Protein AF-A0A0W7TVJ6-F1 (afdb_monomer)

Mean predicted aligned error: 3.58 Å

Solvent-accessible surface area (backbone atoms only — not comparable to full-atom values): 3230 Å² total; per-residue (Å²): 110,44,58,62,62,19,52,47,56,36,52,77,73,40,39,57,84,36,67,68,43,44,53,52,17,60,77,67,74,46,60,37,63,60,54,25,66,67,43,44,66,59,37,49,54,51,24,54,50,38,31,52,51,38,53,73,76,75,106

Secondary structure (DSSP, 8-state):
-HHHHHHHHHHHHH-TTSHHHHHHHHHTTS-HHHHHHHHHHHHHHHHHHHHHHHHHHH-

Organism: NCBI:txid1550024

Foldseek 3Di:
DQLVVLVVQLCVPLPLPDPVLVVVCVVVVHRSVVVNVVCNVVSVVSSVVSSVVCVVPPD

Sequence (59 aa):
MGAFLAAERIQGCGDPTNTQNVWTANFAEVDVNTITKKLLPYLWVIAVFGVVLSAFLYF

pLDDT: mean 90.74, std 4.89, range [67.5, 96.19]

Structure (mmCIF, N/CA/C/O backbone):
data_AF-A0A0W7TVJ6-F1
#
_entry.id   AF-A0A0W7TVJ6-F1
#
loop_
_atom_site.group_PDB
_atom_site.id
_atom_site.type_symbol
_atom_site.label_atom_id
_atom_site.label_alt_id
_atom_site.label_comp_id
_atom_site.label_asym_id
_atom_site.label_entity_id
_atom_site.label_seq_id
_atom_site.pdbx_PDB_ins_code
_atom_site.Cartn_x
_atom_site.Cartn_y
_atom_site.Cartn_z
_atom_site.occupancy
_atom_site.B_iso_or_equiv
_atom_site.auth_seq_id
_atom_site.auth_comp_id
_atom_site.auth_asym_id
_atom_site.auth_atom_id
_atom_site.pdbx_PDB_model_num
ATOM 1 N N . MET A 1 1 ? 14.886 2.706 -12.074 1.00 77.06 1 MET A N 1
ATOM 2 C CA . MET A 1 1 ? 14.241 3.444 -10.960 1.00 77.06 1 MET A CA 1
ATOM 3 C C . MET A 1 1 ? 12.719 3.280 -10.911 1.00 77.06 1 MET A C 1
ATOM 5 O O . MET A 1 1 ? 12.183 3.245 -9.814 1.00 77.06 1 MET A O 1
ATOM 9 N N . GLY A 1 2 ? 12.014 3.166 -12.047 1.00 83.00 2 GLY A N 1
AT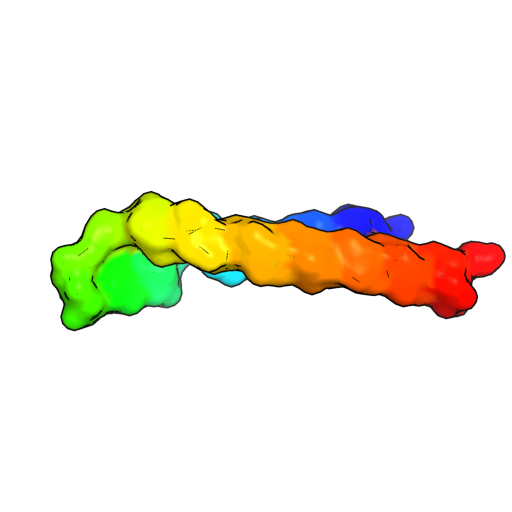OM 10 C CA . GLY A 1 2 ? 10.541 3.152 -12.075 1.00 83.00 2 GLY A CA 1
ATOM 11 C C . GLY A 1 2 ? 9.866 2.084 -11.214 1.00 83.00 2 GLY A C 1
ATOM 12 O O . GLY A 1 2 ? 8.900 2.388 -10.525 1.00 83.00 2 GLY A O 1
ATOM 13 N N . ALA A 1 3 ? 10.420 0.869 -11.159 1.00 84.44 3 ALA A N 1
ATOM 14 C CA . ALA A 1 3 ? 9.892 -0.183 -10.291 1.00 84.44 3 ALA A CA 1
ATOM 15 C C . ALA A 1 3 ? 9.987 0.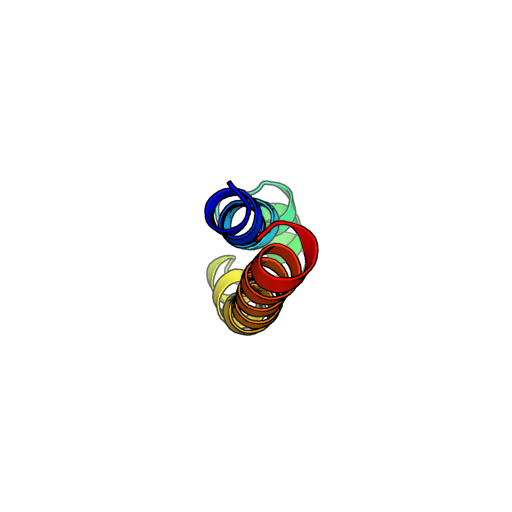156 -8.791 1.00 84.44 3 ALA A C 1
ATOM 17 O O . ALA A 1 3 ? 9.052 -0.113 -8.044 1.00 84.44 3 ALA 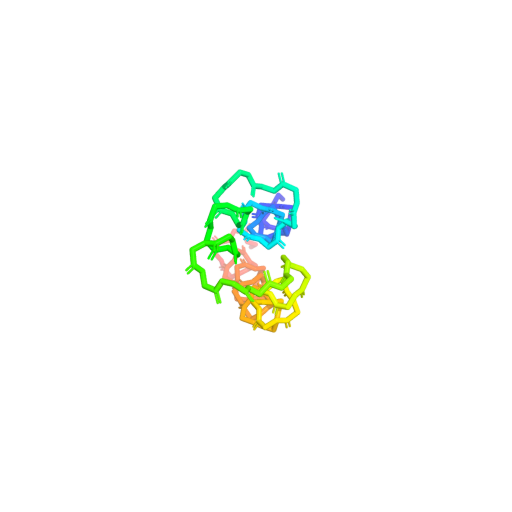A O 1
ATOM 18 N N . PHE A 1 4 ? 11.074 0.803 -8.355 1.00 87.00 4 PHE A N 1
ATOM 19 C CA . PHE A 1 4 ? 11.227 1.258 -6.968 1.00 87.00 4 PHE A CA 1
ATOM 20 C C . PHE A 1 4 ? 10.217 2.357 -6.619 1.00 87.00 4 PHE A C 1
ATOM 22 O O . PHE A 1 4 ? 9.555 2.275 -5.588 1.00 87.00 4 PHE A O 1
ATOM 29 N N . LEU A 1 5 ? 10.043 3.341 -7.507 1.00 87.44 5 LEU A N 1
ATOM 30 C CA . LEU A 1 5 ? 9.085 4.437 -7.314 1.00 87.44 5 LEU A CA 1
ATOM 31 C C . LEU A 1 5 ? 7.627 3.951 -7.335 1.00 87.44 5 LEU A C 1
ATOM 33 O O . LEU A 1 5 ? 6.777 4.496 -6.632 1.00 87.44 5 LEU A O 1
ATOM 37 N N . ALA A 1 6 ? 7.327 2.919 -8.126 1.00 87.56 6 ALA A N 1
ATOM 38 C CA . ALA A 1 6 ? 6.010 2.292 -8.152 1.00 87.56 6 ALA A CA 1
ATOM 39 C C . ALA A 1 6 ? 5.721 1.508 -6.860 1.00 87.56 6 ALA A C 1
ATOM 41 O O . ALA A 1 6 ? 4.610 1.582 -6.336 1.00 87.56 6 ALA A O 1
ATOM 42 N N . ALA A 1 7 ? 6.717 0.805 -6.310 1.00 86.94 7 ALA A N 1
ATOM 43 C CA . ALA A 1 7 ? 6.581 0.071 -5.052 1.00 86.94 7 ALA A CA 1
ATOM 44 C C . ALA A 1 7 ? 6.390 0.998 -3.836 1.00 86.94 7 ALA A C 1
ATOM 46 O O . ALA A 1 7 ? 5.601 0.680 -2.946 1.00 86.94 7 ALA A O 1
ATOM 47 N N . GLU A 1 8 ? 7.030 2.173 -3.822 1.00 89.50 8 GLU A N 1
ATOM 48 C CA . GLU A 1 8 ? 6.855 3.196 -2.775 1.00 89.50 8 GLU A CA 1
ATOM 49 C C . GLU A 1 8 ? 5.378 3.591 -2.585 1.00 89.50 8 GLU A C 1
ATOM 51 O O . GLU A 1 8 ? 4.923 3.817 -1.463 1.00 89.50 8 GLU A O 1
ATOM 56 N N . ARG A 1 9 ? 4.585 3.604 -3.667 1.00 86.19 9 ARG A N 1
ATOM 57 C CA . ARG A 1 9 ? 3.151 3.948 -3.612 1.00 86.19 9 ARG A CA 1
ATOM 58 C C . ARG A 1 9 ? 2.334 2.965 -2.782 1.00 86.19 9 ARG A C 1
ATOM 60 O O . ARG A 1 9 ? 1.318 3.357 -2.212 1.00 86.19 9 ARG A O 1
ATOM 67 N N . ILE A 1 10 ? 2.789 1.718 -2.674 1.00 88.00 10 ILE A N 1
ATOM 68 C CA . ILE A 1 10 ? 2.161 0.717 -1.811 1.00 88.00 10 ILE A CA 1
ATOM 69 C C . ILE A 1 10 ? 2.418 1.063 -0.340 1.00 88.00 10 ILE A C 1
ATOM 71 O O . ILE A 1 10 ? 1.485 1.019 0.457 1.00 88.00 10 ILE A O 1
ATOM 75 N N . GLN A 1 11 ? 3.647 1.447 0.022 1.00 85.25 11 GLN A N 1
ATO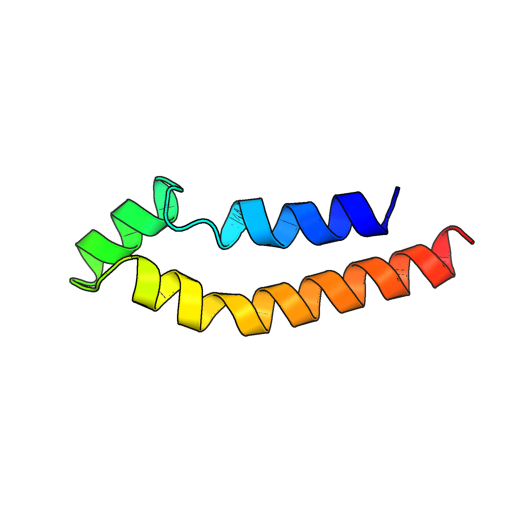M 76 C CA . GLN A 1 11 ? 3.980 1.835 1.397 1.00 85.25 11 GLN A CA 1
ATOM 77 C C . GLN A 1 11 ? 3.298 3.141 1.809 1.00 85.25 11 GLN A C 1
ATOM 79 O O . GLN A 1 11 ? 2.684 3.187 2.869 1.00 85.25 11 GLN A O 1
ATOM 84 N N . GLY A 1 12 ? 3.343 4.175 0.963 1.00 85.31 12 GLY A N 1
ATOM 85 C CA . GLY A 1 12 ? 2.820 5.496 1.321 1.00 85.31 12 GLY A CA 1
ATOM 86 C C . GLY A 1 12 ? 1.345 5.477 1.737 1.00 85.31 12 GLY A C 1
ATOM 87 O O . GLY A 1 12 ? 0.978 6.082 2.742 1.00 85.31 12 GLY A O 1
ATOM 88 N N . CYS A 1 13 ? 0.502 4.746 1.001 1.00 83.88 13 CYS A N 1
ATOM 89 C CA . CYS A 1 13 ? -0.940 4.692 1.265 1.00 83.88 13 CYS A CA 1
ATOM 90 C C . CYS A 1 13 ? -1.391 3.434 2.024 1.00 83.88 13 CYS A C 1
ATOM 92 O O . CYS A 1 13 ? -2.391 3.478 2.736 1.00 83.88 13 CYS A O 1
ATOM 94 N N . GLY A 1 14 ? -0.705 2.302 1.851 1.00 86.31 14 GLY A N 1
ATOM 95 C CA . GLY A 1 14 ? -1.142 0.999 2.362 1.00 86.31 14 GLY A CA 1
ATOM 96 C C . GLY A 1 14 ? -0.653 0.651 3.760 1.00 86.31 14 GLY A C 1
ATOM 97 O O . GLY A 1 14 ? -1.195 -0.276 4.366 1.00 86.31 14 GLY A O 1
ATOM 98 N N . ASP A 1 15 ? 0.351 1.363 4.272 1.00 90.81 15 ASP A N 1
ATOM 99 C CA . ASP A 1 15 ? 0.965 1.042 5.555 1.00 90.81 15 ASP A CA 1
ATOM 100 C C . ASP A 1 15 ? -0.040 1.199 6.716 1.00 90.81 15 ASP A C 1
ATOM 102 O O . ASP A 1 15 ? -0.590 2.291 6.916 1.00 90.81 15 ASP A O 1
ATOM 106 N N . PRO A 1 16 ? -0.301 0.132 7.495 1.00 87.75 16 PRO A N 1
ATOM 107 C CA . PRO A 1 16 ? -1.161 0.215 8.671 1.00 87.75 16 PRO A CA 1
ATOM 108 C C . PRO A 1 16 ? -0.589 1.113 9.778 1.00 87.75 16 PRO A C 1
ATOM 110 O O . PRO A 1 16 ? -1.332 1.526 10.661 1.00 87.75 16 PRO A O 1
ATOM 113 N N . THR A 1 17 ? 0.704 1.442 9.756 1.00 90.00 17 THR A N 1
ATOM 114 C CA . THR A 1 17 ? 1.308 2.354 10.741 1.00 90.00 17 THR A CA 1
ATOM 115 C C . THR A 1 17 ? 1.190 3.833 10.358 1.00 90.00 17 THR A C 1
ATOM 117 O O . THR A 1 17 ? 1.533 4.707 11.153 1.00 90.00 17 THR A O 1
ATOM 120 N N . ASN A 1 18 ? 0.641 4.139 9.175 1.00 90.69 18 ASN A N 1
ATOM 121 C CA . ASN A 1 18 ? 0.410 5.512 8.742 1.00 90.69 18 ASN A CA 1
ATOM 122 C C . ASN A 1 18 ? -0.679 6.182 9.601 1.00 90.69 18 ASN A C 1
ATOM 124 O O . ASN A 1 18 ? -1.808 5.693 9.691 1.00 90.69 18 ASN A O 1
ATOM 128 N N . THR A 1 19 ? -0.363 7.350 10.171 1.00 93.38 19 THR A N 1
ATOM 129 C CA . THR A 1 19 ? -1.273 8.182 10.973 1.00 93.38 19 THR A CA 1
ATOM 130 C C . THR A 1 19 ? -2.636 8.396 10.308 1.00 93.38 19 THR A C 1
ATOM 132 O O . THR A 1 19 ? -3.663 8.320 10.979 1.00 93.38 19 THR A O 1
ATOM 135 N N . GLN A 1 20 ? -2.674 8.595 8.986 1.00 92.19 20 GLN A N 1
ATOM 136 C CA . GLN A 1 20 ? -3.925 8.732 8.238 1.00 92.19 20 GLN A CA 1
ATOM 137 C C . GLN A 1 20 ? -4.801 7.475 8.352 1.00 92.19 20 GLN A C 1
ATOM 139 O O . GLN A 1 20 ? -6.008 7.577 8.588 1.00 92.19 20 GLN A O 1
ATOM 144 N N . ASN A 1 21 ? -4.207 6.291 8.196 1.00 91.88 21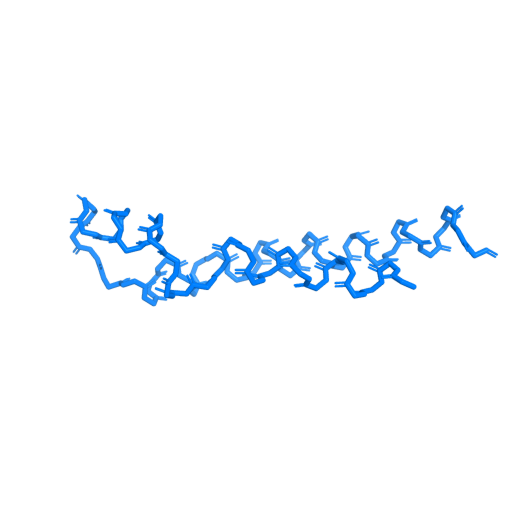 ASN A N 1
ATOM 145 C CA . ASN A 1 21 ? -4.926 5.020 8.272 1.00 91.88 21 ASN A CA 1
ATOM 146 C C . ASN A 1 21 ? -5.391 4.739 9.703 1.00 91.88 21 ASN A C 1
ATOM 148 O O . ASN A 1 21 ? -6.520 4.290 9.889 1.00 91.88 21 ASN A O 1
ATOM 152 N N . VAL A 1 22 ? -4.582 5.089 10.708 1.00 93.94 22 VAL A N 1
ATOM 153 C CA . VAL A 1 22 ? -4.957 4.990 12.128 1.00 93.94 22 VAL A CA 1
ATOM 154 C C . VAL A 1 22 ? -6.157 5.886 12.455 1.00 93.94 22 VAL A C 1
ATOM 156 O O . VAL A 1 22 ? -7.107 5.433 13.091 1.00 93.94 22 VAL A O 1
ATOM 159 N N . TRP A 1 23 ? -6.163 7.141 11.996 1.00 95.12 23 TRP A N 1
ATOM 160 C CA . TRP A 1 23 ? -7.289 8.055 12.222 1.00 95.12 23 TRP A CA 1
ATOM 161 C C . TRP A 1 23 ? -8.554 7.619 11.488 1.00 95.12 23 TRP A C 1
ATOM 163 O O . TRP A 1 23 ? -9.640 7.656 12.061 1.00 95.12 23 TRP A O 1
ATOM 173 N N . THR A 1 24 ? -8.414 7.159 10.243 1.00 93.62 24 THR A N 1
ATOM 174 C CA . THR A 1 24 ? -9.547 6.668 9.446 1.00 93.62 24 THR A CA 1
ATOM 175 C C . THR A 1 24 ? -10.159 5.415 10.072 1.00 93.62 24 THR A C 1
ATOM 177 O O . THR A 1 24 ? -11.379 5.293 10.134 1.00 93.62 24 THR A O 1
ATOM 180 N N . ALA A 1 25 ? -9.323 4.504 10.575 1.00 94.62 25 ALA A N 1
ATOM 181 C CA . ALA A 1 25 ? -9.757 3.302 11.279 1.00 94.62 25 ALA A CA 1
ATOM 182 C C . ALA A 1 25 ? -10.503 3.628 12.576 1.00 94.62 25 ALA A C 1
ATOM 184 O O . ALA A 1 25 ? -11.550 3.041 12.832 1.00 94.62 25 ALA A O 1
ATOM 185 N N . ASN A 1 26 ? -10.006 4.602 13.348 1.00 95.06 26 ASN A N 1
ATOM 186 C CA . ASN A 1 26 ? -10.662 5.066 14.569 1.00 95.06 26 ASN A CA 1
ATOM 187 C C . ASN A 1 26 ? -12.033 5.694 14.260 1.00 95.06 26 ASN A C 1
ATOM 189 O O . ASN A 1 26 ? -13.030 5.297 14.849 1.00 95.06 26 ASN A O 1
ATOM 193 N N . PHE A 1 27 ? -12.104 6.584 13.263 1.00 96.00 27 PHE A N 1
ATOM 194 C CA . PHE A 1 27 ? -13.364 7.201 12.836 1.00 96.00 27 PHE A CA 1
ATOM 195 C C . PHE A 1 27 ? -14.399 6.181 12.340 1.00 96.00 27 PHE A C 1
ATOM 197 O O . PHE A 1 27 ? -15.588 6.328 12.605 1.00 96.00 27 PHE A O 1
ATOM 204 N N . ALA A 1 28 ? -13.956 5.161 11.603 1.00 94.62 28 ALA A N 1
ATOM 205 C CA . ALA A 1 28 ? -14.827 4.120 11.068 1.00 94.62 28 ALA A CA 1
ATOM 206 C C . ALA A 1 28 ? -15.064 2.950 12.044 1.00 94.62 28 ALA A C 1
ATOM 208 O O . ALA A 1 28 ? -15.741 1.998 11.664 1.00 94.62 28 ALA A O 1
ATOM 209 N N . GLU A 1 29 ? -14.497 3.000 13.255 1.00 96.19 29 GLU A N 1
ATOM 210 C CA . GLU A 1 29 ? -14.560 1.943 14.277 1.00 96.19 29 GLU A CA 1
ATOM 211 C C . GLU A 1 29 ? -14.161 0.547 13.752 1.00 96.19 29 GLU A C 1
ATOM 213 O O . GLU A 1 29 ? -14.744 -0.480 14.104 1.00 96.19 29 GLU A O 1
ATOM 218 N N . VAL A 1 30 ? -13.142 0.493 12.888 1.00 94.94 30 VAL A N 1
ATOM 219 C CA . VAL A 1 30 ? -12.602 -0.757 12.328 1.00 94.94 30 VAL A CA 1
ATOM 220 C C . VAL A 1 30 ? -11.134 -0.945 12.690 1.00 94.94 30 VAL A C 1
ATOM 222 O O . VAL A 1 30 ? -10.414 0.006 12.975 1.00 94.94 30 VAL A O 1
ATOM 225 N N . ASP A 1 31 ? -10.654 -2.186 12.620 1.00 94.31 31 ASP A N 1
ATOM 226 C CA . ASP A 1 31 ? -9.224 -2.475 12.745 1.00 94.31 31 ASP A CA 1
ATOM 227 C C . ASP A 1 31 ? -8.441 -1.906 11.547 1.00 94.31 31 ASP A C 1
ATOM 229 O O . ASP A 1 31 ? -8.862 -2.054 10.394 1.00 94.31 31 ASP A O 1
ATOM 233 N N . VAL A 1 32 ? -7.272 -1.309 11.799 1.00 91.81 32 VAL A N 1
ATOM 234 C CA . VAL A 1 32 ? -6.435 -0.685 10.758 1.00 91.81 32 VAL A CA 1
ATOM 235 C C . VAL A 1 32 ? -6.029 -1.685 9.666 1.00 91.81 32 VAL A C 1
ATOM 237 O O . VAL A 1 32 ? -6.020 -1.349 8.480 1.00 91.81 32 VAL A O 1
ATOM 240 N N . ASN A 1 33 ? -5.798 -2.954 10.018 1.00 92.81 33 ASN A N 1
ATOM 241 C CA . ASN A 1 33 ? -5.478 -3.999 9.045 1.00 92.81 33 ASN A CA 1
ATOM 242 C C . ASN A 1 33 ? -6.653 -4.301 8.109 1.00 92.81 33 ASN A C 1
ATOM 244 O O . ASN A 1 33 ? -6.439 -4.797 7.002 1.00 92.81 33 ASN A O 1
ATOM 248 N N . THR A 1 34 ? -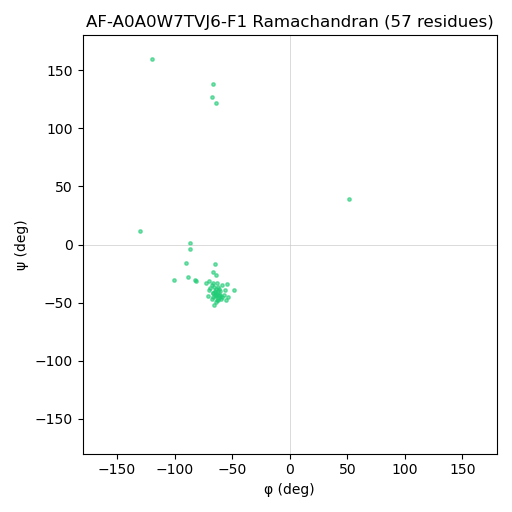7.892 -4.010 8.517 1.00 92.44 34 THR A N 1
ATOM 249 C CA . THR A 1 34 ? -9.062 -4.130 7.635 1.00 92.44 34 THR A CA 1
ATOM 250 C C . THR A 1 34 ? -8.968 -3.135 6.485 1.00 92.44 34 THR A C 1
ATOM 252 O O . THR A 1 34 ? -9.262 -3.495 5.344 1.00 92.44 34 THR A O 1
ATOM 255 N N . ILE A 1 35 ? -8.509 -1.910 6.762 1.00 92.50 35 ILE A N 1
ATOM 256 C CA . ILE A 1 35 ? -8.266 -0.890 5.737 1.00 92.50 35 ILE A CA 1
ATOM 257 C C . ILE A 1 35 ? -7.133 -1.348 4.819 1.00 92.50 35 ILE A C 1
ATOM 259 O O . ILE A 1 35 ? -7.343 -1.440 3.610 1.00 92.50 35 ILE A O 1
ATOM 263 N N . THR A 1 36 ? -5.981 -1.740 5.373 1.00 91.12 36 THR A N 1
ATOM 264 C CA . THR A 1 36 ? -4.830 -2.211 4.584 1.00 91.12 36 THR A CA 1
ATOM 265 C C . THR A 1 36 ? -5.195 -3.377 3.667 1.00 91.12 36 THR A C 1
ATOM 267 O O . THR A 1 36 ? -4.905 -3.330 2.474 1.00 91.12 36 THR A O 1
ATOM 270 N N . LYS A 1 37 ? -5.886 -4.407 4.177 1.00 91.50 37 LYS A N 1
ATOM 271 C CA . LYS A 1 37 ? -6.287 -5.576 3.373 1.00 91.50 37 LYS A CA 1
ATOM 272 C C . LYS A 1 37 ? -7.234 -5.208 2.234 1.00 91.50 37 LYS A C 1
ATOM 274 O O . LYS A 1 37 ? -7.132 -5.789 1.158 1.00 91.50 37 LYS A O 1
ATOM 279 N N . LYS A 1 38 ? -8.142 -4.252 2.455 1.00 92.75 38 LYS A N 1
ATOM 280 C CA . LYS A 1 38 ? -9.048 -3.755 1.409 1.00 92.75 38 LYS A CA 1
ATOM 281 C C . LYS A 1 38 ? -8.327 -2.877 0.390 1.00 92.75 38 LYS A C 1
ATOM 283 O O . LYS A 1 38 ? -8.704 -2.896 -0.775 1.00 92.75 38 LYS A O 1
ATOM 288 N N . LEU A 1 39 ? -7.309 -2.129 0.813 1.00 92.38 39 LEU A N 1
ATOM 289 C CA . LEU A 1 39 ? -6.567 -1.198 -0.037 1.00 92.38 39 LEU A CA 1
ATOM 290 C C . LEU A 1 39 ? -5.485 -1.898 -0.879 1.00 92.38 39 LEU A C 1
ATOM 292 O O . LEU A 1 39 ? -5.210 -1.476 -2.001 1.00 92.38 39 LEU A O 1
ATOM 296 N N . LEU A 1 40 ? -4.909 -2.993 -0.372 1.00 91.88 40 LEU A N 1
ATOM 297 C CA . LEU A 1 40 ? -3.781 -3.702 -0.984 1.00 91.88 40 LEU A CA 1
ATOM 298 C C . LEU A 1 40 ? -4.007 -4.108 -2.457 1.00 91.88 40 LEU A C 1
ATOM 300 O O . LEU A 1 40 ? -3.119 -3.832 -3.265 1.00 91.88 40 LEU A O 1
ATOM 304 N N . PRO A 1 41 ? -5.166 -4.674 -2.866 1.00 92.88 41 PRO A N 1
ATOM 305 C CA . PRO A 1 41 ? -5.400 -5.024 -4.268 1.00 92.88 41 PRO A CA 1
ATOM 306 C C . PRO A 1 41 ? -5.367 -3.808 -5.202 1.00 92.88 41 PRO A C 1
ATOM 308 O O . PRO A 1 41 ? -4.813 -3.886 -6.296 1.00 92.88 41 PRO A O 1
ATOM 311 N N . TYR A 1 42 ? -5.905 -2.665 -4.764 1.00 93.50 42 TYR A N 1
ATOM 312 C CA . TYR A 1 42 ? -5.887 -1.426 -5.549 1.00 93.50 42 TYR A CA 1
ATOM 313 C C . TYR A 1 42 ? -4.463 -0.888 -5.707 1.00 93.50 42 TYR A C 1
ATOM 315 O O . TYR A 1 42 ? -4.064 -0.486 -6.799 1.00 93.50 42 TYR A O 1
ATOM 323 N N . LEU A 1 43 ? -3.671 -0.931 -4.632 1.00 93.50 43 LEU A N 1
ATOM 324 C CA . LEU A 1 43 ? -2.278 -0.486 -4.654 1.00 93.50 43 LEU A CA 1
ATOM 325 C C . LEU A 1 43 ? -1.407 -1.364 -5.557 1.00 93.50 43 LEU A C 1
ATOM 327 O O . LEU A 1 43 ? -0.541 -0.843 -6.255 1.00 93.50 43 LEU A O 1
ATOM 331 N N . TRP A 1 44 ? -1.661 -2.674 -5.606 1.00 92.94 44 TRP A N 1
ATOM 332 C CA . TRP A 1 44 ? -0.984 -3.573 -6.542 1.00 92.94 44 TRP A CA 1
ATOM 333 C C . TRP A 1 44 ? -1.293 -3.243 -7.999 1.00 92.94 44 TRP A C 1
ATOM 335 O O . TRP A 1 44 ? -0.369 -3.188 -8.807 1.00 92.94 44 TRP A O 1
ATOM 345 N N . VAL A 1 45 ? -2.557 -2.963 -8.336 1.00 94.62 45 VAL A N 1
ATOM 346 C CA . VAL A 1 45 ? -2.932 -2.549 -9.699 1.00 94.62 45 VAL A CA 1
ATOM 347 C C . VAL A 1 45 ? -2.189 -1.271 -10.101 1.00 94.62 45 VAL A C 1
ATOM 349 O O . VAL A 1 45 ? -1.617 -1.209 -11.189 1.00 94.62 45 VAL A O 1
ATOM 352 N N . ILE A 1 46 ? -2.127 -0.281 -9.205 1.00 93.44 46 ILE A N 1
ATOM 353 C CA . ILE A 1 46 ? -1.403 0.976 -9.445 1.00 93.44 46 ILE A CA 1
ATOM 354 C C . ILE A 1 46 ? 0.102 0.727 -9.603 1.00 93.44 46 ILE A C 1
ATOM 356 O O . ILE A 1 46 ? 0.723 1.284 -10.508 1.00 93.44 46 ILE A O 1
ATOM 360 N N . ALA A 1 47 ? 0.696 -0.119 -8.759 1.00 93.00 47 ALA A N 1
ATOM 361 C CA . ALA A 1 47 ? 2.120 -0.427 -8.825 1.00 93.00 47 ALA A CA 1
ATOM 362 C C . ALA A 1 47 ? 2.491 -1.146 -10.131 1.00 93.00 47 ALA A C 1
ATOM 364 O O . ALA A 1 47 ? 3.457 -0.758 -10.786 1.00 93.00 47 ALA A O 1
ATOM 365 N N . VAL A 1 48 ? 1.696 -2.135 -10.558 1.00 94.31 48 VAL A N 1
ATOM 366 C CA . VAL A 1 48 ? 1.886 -2.815 -11.850 1.00 94.31 48 VAL A CA 1
ATOM 367 C C . VAL A 1 48 ? 1.788 -1.813 -12.996 1.00 94.31 48 VAL A C 1
ATOM 369 O O . VAL A 1 48 ? 2.667 -1.782 -13.856 1.00 94.31 48 VAL A O 1
ATOM 372 N N . PHE A 1 49 ? 0.775 -0.944 -12.983 1.00 94.88 49 PHE A N 1
ATOM 373 C CA . PHE A 1 49 ? 0.621 0.085 -14.008 1.00 94.88 49 PHE A CA 1
ATOM 374 C C . PHE A 1 49 ? 1.817 1.049 -14.046 1.00 94.88 49 PHE A C 1
ATOM 376 O O .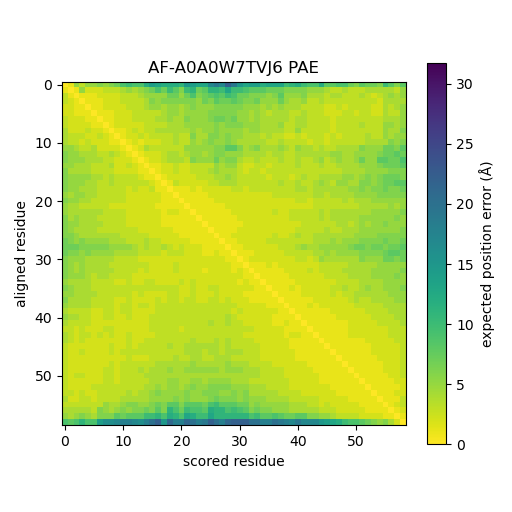 PHE A 1 49 ? 2.331 1.345 -15.122 1.00 94.88 49 PHE A O 1
ATOM 383 N N . GLY A 1 50 ? 2.310 1.488 -12.885 1.00 91.75 50 GLY A N 1
ATOM 384 C CA . GLY A 1 50 ? 3.483 2.358 -12.782 1.00 91.75 50 GLY A CA 1
ATOM 385 C C . GLY A 1 50 ? 4.761 1.714 -13.328 1.00 91.75 50 GLY A C 1
ATOM 386 O O . GLY A 1 50 ? 5.531 2.374 -14.027 1.00 91.75 50 GLY A O 1
ATOM 387 N N . VAL A 1 51 ? 4.965 0.417 -13.070 1.00 93.00 51 VAL A N 1
ATOM 388 C CA . VAL A 1 51 ? 6.094 -0.351 -13.624 1.00 93.00 51 VAL A CA 1
ATOM 389 C C . VAL A 1 51 ? 5.990 -0.436 -15.146 1.00 93.00 51 VAL A C 1
ATOM 391 O O . VAL A 1 51 ? 6.957 -0.126 -15.838 1.00 93.00 51 VAL 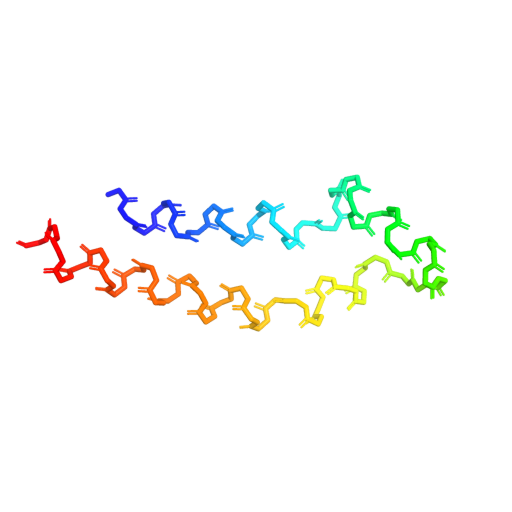A O 1
ATOM 394 N N . VAL A 1 52 ? 4.819 -0.817 -15.664 1.00 94.88 52 VAL A N 1
ATOM 395 C CA . VAL A 1 52 ? 4.573 -0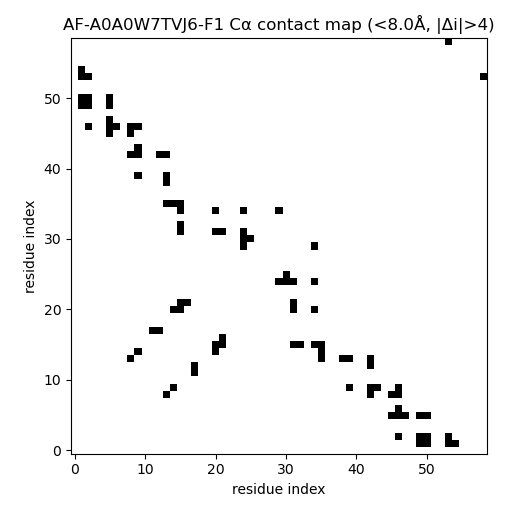.973 -17.105 1.00 94.88 52 VAL A CA 1
ATOM 396 C C . VAL A 1 52 ? 4.738 0.360 -17.835 1.00 94.88 52 VAL A C 1
ATOM 398 O O . VAL A 1 52 ? 5.460 0.435 -18.824 1.00 94.88 52 VAL A O 1
ATOM 401 N N . LEU A 1 53 ? 4.141 1.435 -17.319 1.00 94.44 53 LEU A N 1
ATOM 402 C CA . LEU A 1 53 ? 4.264 2.767 -17.906 1.00 94.44 53 LEU A CA 1
ATOM 403 C C . LEU A 1 53 ? 5.718 3.248 -17.903 1.00 94.44 53 LEU A C 1
ATOM 405 O O . LEU A 1 53 ? 6.201 3.759 -18.912 1.00 94.44 53 LEU A O 1
ATOM 409 N N . SER A 1 54 ? 6.437 3.046 -16.794 1.00 92.94 54 SER A N 1
ATOM 410 C CA . SER A 1 54 ? 7.856 3.391 -16.738 1.00 92.94 54 SER A CA 1
ATOM 411 C C . SER A 1 54 ? 8.691 2.578 -17.725 1.00 92.94 54 SER A C 1
ATOM 413 O O . SER A 1 54 ? 9.691 3.104 -18.206 1.00 92.94 54 SER A O 1
ATOM 415 N N . ALA A 1 55 ? 8.323 1.325 -17.999 1.00 91.88 55 ALA A N 1
ATOM 416 C CA . ALA A 1 55 ? 9.005 0.495 -18.983 1.00 91.88 55 ALA A CA 1
ATOM 417 C C . ALA A 1 55 ? 8.753 0.977 -20.418 1.00 91.88 55 ALA A C 1
ATOM 419 O O . ALA A 1 55 ? 9.639 0.857 -21.243 1.00 91.88 55 ALA A O 1
ATOM 420 N N . PHE A 1 56 ? 7.592 1.555 -20.731 1.00 94.12 56 PHE A N 1
ATOM 421 C CA . PHE A 1 56 ? 7.336 2.092 -22.074 1.00 94.12 56 PHE A CA 1
ATOM 422 C C . PHE A 1 56 ? 7.916 3.490 -22.310 1.00 94.12 56 PHE A C 1
ATOM 424 O O . PHE A 1 56 ? 8.245 3.825 -23.443 1.00 94.12 56 PHE A O 1
ATOM 431 N N . LEU A 1 57 ? 7.993 4.329 -21.273 1.00 91.94 57 LEU A N 1
ATOM 432 C CA . LEU A 1 57 ? 8.430 5.724 -21.416 1.00 91.94 57 LEU A CA 1
ATOM 433 C C . LEU A 1 57 ? 9.944 5.919 -21.290 1.00 91.94 57 LEU A C 1
ATOM 435 O O . LEU A 1 57 ? 10.470 6.900 -21.811 1.00 91.94 57 LEU A O 1
ATOM 439 N N . TYR A 1 58 ? 10.622 5.048 -20.541 1.00 85.69 58 TYR A N 1
ATOM 440 C CA . TYR A 1 58 ? 12.012 5.263 -20.120 1.00 85.69 58 TYR A CA 1
ATOM 441 C C . TYR A 1 58 ? 12.936 4.067 -20.391 1.00 85.69 58 TYR A C 1
ATOM 443 O O . TYR A 1 58 ? 14.047 4.035 -19.857 1.00 85.69 58 TYR A O 1
ATOM 451 N N . PHE A 1 59 ? 12.474 3.092 -21.173 1.00 67.50 59 PHE A N 1
ATOM 452 C CA . PHE A 1 59 ? 13.285 2.014 -21.741 1.00 67.50 59 PHE A CA 1
ATOM 453 C C . PHE A 1 59 ? 13.471 2.277 -23.236 1.00 67.50 59 PHE A C 1
ATOM 455 O O . PHE A 1 59 ? 14.584 2.007 -23.735 1.00 67.50 59 PHE A O 1
#

Radius of gyration: 13.62 Å; Cα contacts (8 Å, |Δi|>4): 49; chains: 1; bounding box: 29×14×37 Å